Protein AF-A0A7V4ILA8-F1 (afdb_monomer_lite)

Sequence (116 aa):
MTKQKAKASDAYQDGWEWAFNITVWDSSETKLNMKFDRWSGAAGINAGKNMQFSVDNGTTWNDIAEDNEYTGEGADISGIDNKAEAGRQVRIIVRMKVPRGTLAGNYVSNYGILTD

Structure (mmCIF, N/CA/C/O backbone):
data_AF-A0A7V4ILA8-F1
#
_entry.id   AF-A0A7V4ILA8-F1
#
loop_
_atom_site.group_PDB
_atom_site.id
_atom_site.type_symbol
_atom_site.label_atom_id
_atom_site.label_alt_id
_atom_site.label_comp_id
_atom_site.label_asym_id
_atom_site.label_entity_id
_atom_site.label_seq_id
_atom_site.pdbx_PDB_ins_code
_atom_site.Cartn_x
_atom_site.Cartn_y
_atom_site.Cartn_z
_atom_site.occupancy
_atom_site.B_iso_or_equiv
_atom_site.auth_seq_id
_atom_site.auth_comp_id
_atom_site.auth_asym_id
_atom_site.auth_atom_id
_atom_site.pdbx_PDB_model_num
ATOM 1 N N . MET A 1 1 ? 9.775 8.185 7.522 1.00 61.78 1 MET A N 1
ATOM 2 C CA . MET A 1 1 ? 10.417 7.691 8.774 1.00 61.78 1 MET A CA 1
ATOM 3 C C . MET A 1 1 ? 9.463 6.655 9.340 1.00 61.78 1 MET A C 1
ATOM 5 O O . MET A 1 1 ? 8.274 6.915 9.284 1.00 61.78 1 MET A O 1
ATOM 9 N N . THR A 1 2 ? 9.904 5.496 9.833 1.00 89.44 2 THR A N 1
ATOM 10 C CA . THR A 1 2 ? 8.940 4.477 10.292 1.00 89.44 2 THR A CA 1
ATOM 11 C C . THR A 1 2 ? 8.195 4.945 11.550 1.00 89.44 2 THR A C 1
ATOM 13 O O . THR A 1 2 ? 8.817 5.167 12.588 1.00 89.44 2 THR A O 1
ATOM 16 N N . LYS A 1 3 ? 6.866 5.078 11.472 1.00 95.25 3 LYS A N 1
ATOM 17 C CA . LYS A 1 3 ? 5.954 5.351 12.590 1.00 95.25 3 LYS A CA 1
ATOM 18 C C . LYS A 1 3 ? 5.267 4.053 13.008 1.00 95.25 3 LYS A C 1
ATOM 20 O O . LYS A 1 3 ? 4.326 3.601 12.363 1.00 95.25 3 LYS A O 1
ATOM 25 N N . GLN A 1 4 ? 5.729 3.466 14.109 1.00 93.81 4 GLN A N 1
ATOM 26 C CA . GLN A 1 4 ? 5.142 2.240 14.679 1.00 93.81 4 GLN A CA 1
ATOM 27 C C . GLN A 1 4 ? 4.024 2.518 15.697 1.00 93.81 4 GLN A C 1
ATOM 29 O O . GLN A 1 4 ? 3.309 1.612 16.114 1.00 93.81 4 GLN A O 1
ATOM 34 N N . LYS A 1 5 ? 3.860 3.779 16.107 1.00 94.19 5 LYS A N 1
ATOM 35 C CA . LYS A 1 5 ? 2.777 4.231 16.984 1.00 94.19 5 LYS A CA 1
ATOM 36 C C . LYS A 1 5 ? 1.827 5.104 16.181 1.00 94.19 5 LYS A C 1
ATOM 38 O O . LYS A 1 5 ? 2.285 5.883 15.350 1.00 94.19 5 LYS A O 1
ATOM 43 N N . ALA A 1 6 ? 0.541 4.994 16.484 1.00 95.88 6 ALA A N 1
ATOM 44 C CA . ALA A 1 6 ? -0.503 5.792 15.869 1.00 95.88 6 ALA A CA 1
ATOM 45 C C . ALA A 1 6 ? -1.515 6.260 16.917 1.00 95.88 6 ALA A C 1
ATOM 47 O O . ALA A 1 6 ? -1.681 5.638 17.970 1.00 95.88 6 ALA A O 1
ATOM 48 N N . LYS A 1 7 ? -2.211 7.350 16.606 1.00 96.50 7 LYS A N 1
ATOM 49 C CA . LYS A 1 7 ? -3.396 7.821 17.317 1.00 96.50 7 LYS A CA 1
ATOM 50 C C . LYS A 1 7 ? -4.615 7.582 16.430 1.00 96.50 7 LYS A C 1
ATOM 52 O O . LYS A 1 7 ? -4.611 7.910 15.249 1.00 96.50 7 LYS A O 1
ATOM 57 N N . ALA A 1 8 ? -5.677 7.051 17.027 1.00 97.31 8 ALA A N 1
ATOM 58 C CA . ALA A 1 8 ? -6.967 6.824 16.383 1.00 97.31 8 ALA A CA 1
ATOM 59 C C . ALA A 1 8 ? -7.706 8.151 16.107 1.00 97.31 8 ALA A C 1
ATOM 61 O O . ALA A 1 8 ? -8.660 8.499 16.804 1.00 97.31 8 ALA A O 1
ATOM 62 N N . SER A 1 9 ? -7.229 8.939 15.140 1.00 97.69 9 SER A N 1
ATOM 63 C CA . SER A 1 9 ? -7.778 10.258 14.785 1.00 97.69 9 SER A CA 1
ATOM 64 C C . SER A 1 9 ? -8.444 10.315 13.409 1.00 97.69 9 SER A C 1
ATOM 66 O O . SER A 1 9 ? -9.089 11.325 13.112 1.00 97.69 9 SER A O 1
ATOM 68 N N . ASP A 1 10 ? -8.351 9.234 12.623 1.00 97.88 10 ASP A N 1
ATOM 69 C CA . ASP A 1 10 ? -8.729 9.164 11.203 1.00 97.88 10 ASP A CA 1
ATOM 70 C C . ASP A 1 10 ? -7.906 10.119 10.308 1.00 97.88 10 ASP A C 1
ATOM 72 O O . ASP A 1 10 ? -8.377 10.614 9.288 1.00 97.88 10 ASP A O 1
ATOM 76 N N . ALA A 1 11 ? -6.647 10.385 10.686 1.00 97.69 11 ALA A N 1
ATOM 77 C CA . ALA A 1 11 ? -5.716 11.208 9.915 1.00 97.69 11 ALA A CA 1
ATOM 78 C C . ALA A 1 11 ? -4.369 10.505 9.681 1.00 97.69 11 ALA A C 1
ATOM 80 O O . ALA A 1 11 ? -3.787 9.924 10.595 1.00 97.69 11 ALA A O 1
ATOM 81 N N . TYR A 1 12 ? -3.826 10.618 8.465 1.00 97.50 12 TYR A N 1
ATOM 82 C CA . TYR A 1 12 ? -2.549 9.991 8.095 1.00 97.50 12 TYR A CA 1
ATOM 83 C C . TYR A 1 12 ? -1.346 10.529 8.876 1.00 97.50 12 TYR A C 1
ATOM 85 O O . TYR A 1 12 ? -0.417 9.781 9.172 1.00 97.50 12 TYR A O 1
ATOM 93 N N . GLN A 1 13 ? -1.350 11.815 9.238 1.00 95.88 13 GLN A N 1
ATOM 94 C CA . GLN A 1 13 ? -0.259 12.420 10.014 1.00 95.88 13 GLN A CA 1
ATOM 95 C C . GLN A 1 13 ? -0.054 11.756 11.384 1.00 95.88 13 GLN A C 1
ATOM 97 O O . GLN A 1 13 ? 1.087 11.631 11.837 1.00 95.88 13 GLN A O 1
ATOM 102 N N . ASP A 1 14 ? -1.149 11.274 11.970 1.00 97.44 14 ASP A N 1
ATOM 103 C CA . ASP A 1 14 ? -1.229 10.620 13.275 1.00 97.44 14 ASP A CA 1
ATOM 104 C C . ASP A 1 14 ? -1.165 9.087 13.164 1.00 97.44 14 ASP A C 1
ATOM 106 O O . ASP A 1 14 ? -1.247 8.383 14.170 1.00 97.44 14 ASP A O 1
ATOM 110 N N . GLY A 1 15 ? -1.082 8.576 11.938 1.00 97.38 15 GLY A N 1
ATOM 111 C CA . GLY A 1 15 ? -1.171 7.170 11.600 1.00 97.38 15 GLY A CA 1
ATOM 112 C C . GLY A 1 15 ? 0.158 6.418 11.612 1.00 97.38 15 GLY A C 1
ATOM 113 O O . GLY A 1 15 ? 1.215 6.965 11.943 1.00 97.38 15 GLY A O 1
ATOM 114 N N . TRP A 1 16 ? 0.098 5.149 11.208 1.00 97.62 16 TRP A N 1
ATOM 115 C CA . TRP A 1 16 ? 1.293 4.345 10.958 1.00 97.62 16 TRP A CA 1
ATOM 116 C C . TRP A 1 16 ? 1.901 4.692 9.600 1.00 97.62 16 TRP A C 1
ATOM 118 O O . TRP A 1 16 ? 1.192 5.027 8.654 1.00 97.62 16 TRP A O 1
ATOM 128 N N . GLU A 1 17 ? 3.222 4.589 9.503 1.00 97.94 17 GLU A N 1
ATOM 129 C CA . GLU A 1 17 ? 3.984 4.838 8.278 1.00 97.94 17 GLU A CA 1
ATOM 130 C C . GLU A 1 17 ? 5.210 3.930 8.267 1.00 97.94 17 GLU A C 1
ATOM 132 O O . GLU A 1 17 ? 5.895 3.790 9.279 1.00 97.94 17 GLU A O 1
ATOM 137 N N . TRP A 1 18 ? 5.513 3.310 7.138 1.00 97.25 18 TRP A N 1
ATOM 138 C CA . TRP A 1 18 ? 6.726 2.516 6.960 1.00 97.25 18 TRP A CA 1
ATOM 139 C C . TRP A 1 18 ? 7.144 2.533 5.495 1.00 97.25 18 TRP A C 1
ATOM 141 O O . TRP A 1 18 ? 6.469 3.122 4.651 1.00 97.25 18 TRP A O 1
ATOM 151 N N . ALA A 1 19 ? 8.293 1.934 5.196 1.00 96.75 19 ALA A N 1
ATOM 152 C CA . ALA A 1 19 ? 8.779 1.845 3.833 1.00 96.75 19 ALA A CA 1
ATOM 153 C C . ALA A 1 19 ? 9.240 0.432 3.486 1.00 96.75 19 ALA A C 1
ATOM 155 O O . ALA A 1 19 ? 9.778 -0.276 4.339 1.00 96.75 19 ALA A O 1
ATOM 156 N N . PHE A 1 20 ? 9.069 0.078 2.219 1.00 96.19 20 PHE A N 1
ATOM 157 C CA . PHE A 1 20 ? 9.691 -1.070 1.578 1.00 96.19 20 PHE A CA 1
ATOM 158 C C . PHE A 1 20 ? 10.751 -0.570 0.599 1.00 96.19 20 PHE A C 1
ATOM 160 O O . PHE A 1 20 ? 10.574 0.470 -0.035 1.00 96.19 20 PHE A O 1
ATOM 167 N N . ASN A 1 21 ? 11.839 -1.318 0.466 1.00 94.81 21 ASN A N 1
ATOM 168 C CA . ASN A 1 21 ? 12.781 -1.148 -0.632 1.00 94.81 21 ASN A CA 1
ATOM 169 C C . ASN A 1 21 ? 12.765 -2.456 -1.412 1.00 94.81 21 ASN A C 1
ATOM 171 O O . ASN A 1 21 ? 12.984 -3.512 -0.815 1.00 94.81 21 ASN A O 1
ATOM 175 N N . ILE A 1 22 ? 12.458 -2.380 -2.702 1.00 94.94 22 ILE A N 1
ATOM 176 C CA . ILE A 1 22 ? 12.404 -3.541 -3.587 1.00 94.94 22 ILE A CA 1
ATOM 177 C C . ILE A 1 22 ? 13.309 -3.323 -4.797 1.00 94.94 22 ILE A C 1
ATOM 179 O O . ILE A 1 22 ? 13.573 -2.187 -5.197 1.00 94.94 22 ILE A O 1
ATOM 183 N N . THR A 1 23 ? 13.724 -4.430 -5.397 1.00 95.75 23 THR A N 1
ATOM 184 C CA . THR A 1 23 ? 14.390 -4.459 -6.696 1.00 95.75 23 THR A CA 1
ATOM 185 C C . THR A 1 23 ? 13.434 -5.066 -7.714 1.00 95.75 23 THR A C 1
ATOM 187 O O . THR A 1 23 ? 12.970 -6.188 -7.521 1.00 95.75 23 THR A O 1
ATOM 190 N N . VAL A 1 24 ? 13.161 -4.339 -8.793 1.00 95.62 24 VAL A N 1
ATOM 191 C CA . VAL A 1 24 ? 12.388 -4.816 -9.944 1.00 95.62 24 VAL A CA 1
ATOM 192 C C . VAL A 1 24 ? 13.381 -5.227 -11.025 1.00 95.62 24 VAL A C 1
ATOM 194 O O . VAL A 1 24 ? 14.121 -4.394 -11.554 1.00 95.62 24 VAL A O 1
ATOM 197 N N . TRP A 1 25 ? 13.477 -6.532 -11.275 1.00 94.12 25 TRP A N 1
ATOM 198 C CA . TRP A 1 25 ? 14.507 -7.093 -12.153 1.00 94.12 25 TRP A CA 1
ATOM 199 C C . TRP A 1 25 ? 14.172 -6.922 -13.637 1.00 94.12 25 TRP A C 1
ATOM 201 O O . TRP A 1 25 ? 15.063 -6.633 -14.436 1.00 94.12 25 TRP A O 1
ATOM 211 N N . ASP A 1 26 ? 12.898 -7.078 -13.998 1.00 94.12 26 ASP A N 1
ATOM 212 C CA . ASP A 1 26 ? 12.422 -6.864 -15.359 1.00 94.12 26 ASP A CA 1
ATOM 213 C C . ASP A 1 26 ? 12.139 -5.373 -15.581 1.00 94.12 26 ASP A C 1
ATOM 215 O O . ASP A 1 26 ? 11.281 -4.770 -14.940 1.00 94.12 26 ASP A O 1
ATOM 219 N N . SER A 1 27 ? 12.885 -4.745 -16.489 1.00 89.81 27 SER A N 1
ATOM 220 C CA . SER A 1 27 ? 12.733 -3.317 -16.777 1.00 89.81 27 SER A CA 1
ATOM 221 C C . SER A 1 27 ? 11.445 -2.980 -17.534 1.00 89.81 27 SER A C 1
ATOM 223 O O . SER A 1 27 ? 11.077 -1.798 -17.566 1.00 89.81 27 SER A O 1
ATOM 225 N N . SER A 1 28 ? 10.778 -3.984 -18.117 1.00 94.88 28 SER A N 1
ATOM 226 C CA . SER A 1 28 ? 9.484 -3.839 -18.786 1.00 94.88 28 SER A CA 1
ATOM 227 C C . SER A 1 28 ? 8.312 -3.741 -17.809 1.00 94.88 28 SER A C 1
ATOM 229 O O . SER A 1 28 ? 7.314 -3.111 -18.153 1.00 94.88 28 SER A O 1
ATOM 231 N N . GLU A 1 29 ? 8.474 -4.241 -16.579 1.00 95.88 29 GLU A N 1
ATOM 232 C CA . GLU A 1 29 ? 7.515 -4.025 -15.499 1.00 95.88 29 GLU A CA 1
ATOM 233 C C . GLU A 1 29 ? 7.590 -2.556 -15.076 1.00 95.88 29 GLU A C 1
ATOM 235 O O . GLU A 1 29 ? 8.583 -2.094 -14.511 1.00 95.88 29 GLU A O 1
ATOM 240 N N . THR A 1 30 ? 6.575 -1.774 -15.415 1.00 96.38 30 THR A N 1
ATOM 241 C CA . THR A 1 30 ? 6.566 -0.312 -15.229 1.00 96.38 30 THR A CA 1
ATOM 242 C C . THR A 1 30 ? 5.514 0.148 -14.243 1.00 96.38 30 THR A C 1
ATOM 244 O O . THR A 1 30 ? 5.485 1.330 -13.899 1.00 96.38 30 THR A O 1
ATOM 247 N N . LYS A 1 31 ? 4.699 -0.774 -13.737 1.00 96.69 31 LYS A N 1
ATOM 248 C CA . LYS A 1 31 ? 3.672 -0.498 -12.745 1.00 96.69 31 LYS A CA 1
ATOM 249 C C . LYS A 1 31 ? 3.958 -1.243 -11.456 1.00 96.69 31 LYS A C 1
ATOM 251 O O . LYS A 1 31 ? 4.502 -2.342 -11.450 1.00 96.69 31 LYS A O 1
ATOM 256 N N . LEU A 1 32 ? 3.598 -0.610 -10.346 1.00 97.75 32 LEU A N 1
ATOM 257 C CA . LEU A 1 32 ? 3.679 -1.189 -9.016 1.00 97.75 32 LEU A CA 1
ATOM 258 C C . LEU A 1 32 ? 2.315 -1.161 -8.351 1.00 97.75 32 LEU A C 1
ATOM 260 O O . LEU A 1 32 ? 1.718 -0.103 -8.148 1.00 97.75 32 LEU A O 1
ATOM 264 N N . ASN A 1 33 ? 1.871 -2.336 -7.937 1.00 98.06 33 ASN A N 1
ATOM 265 C CA . ASN A 1 33 ? 0.605 -2.554 -7.276 1.00 98.06 33 ASN A CA 1
ATOM 266 C C . ASN A 1 33 ? 0.821 -3.113 -5.872 1.00 98.06 33 ASN A C 1
ATOM 268 O O . ASN A 1 33 ? 1.682 -3.965 -5.638 1.00 98.06 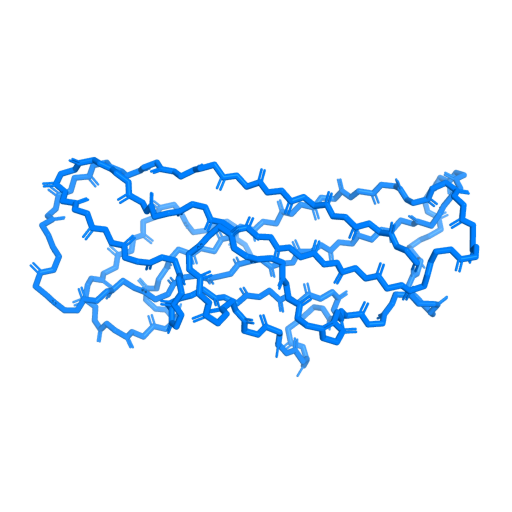33 ASN A O 1
ATOM 272 N N . MET A 1 34 ? 0.009 -2.648 -4.924 1.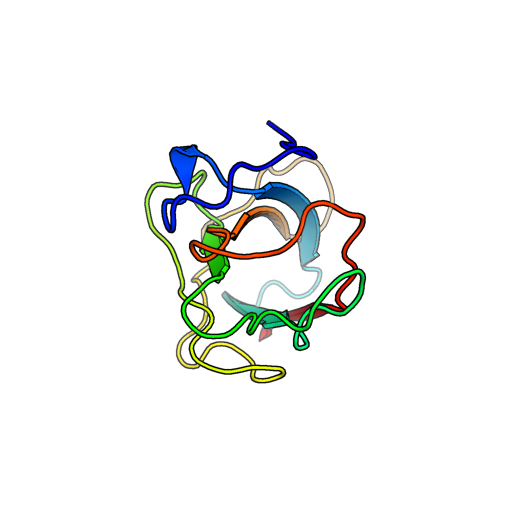00 98.31 34 MET A N 1
ATOM 273 C CA . MET A 1 34 ? -0.001 -3.177 -3.563 1.00 98.31 34 MET A CA 1
ATOM 274 C C . MET A 1 34 ? -1.401 -3.604 -3.156 1.00 98.31 34 MET A C 1
ATOM 276 O O . MET A 1 34 ? -2.388 -3.015 -3.590 1.00 98.31 34 MET A O 1
ATOM 280 N N . LYS A 1 35 ? -1.461 -4.596 -2.271 1.00 98.25 35 LYS A N 1
ATOM 281 C CA . LYS A 1 35 ? -2.675 -4.991 -1.561 1.00 98.25 35 LYS A CA 1
ATOM 282 C C . LYS A 1 35 ? -2.380 -5.248 -0.096 1.00 98.25 35 LYS A C 1
ATOM 284 O O . LYS A 1 35 ? -1.257 -5.619 0.255 1.00 98.25 35 LYS A O 1
ATOM 289 N N . PHE A 1 36 ? -3.399 -5.098 0.738 1.00 98.56 36 PHE A N 1
ATOM 290 C CA . PHE A 1 36 ? -3.311 -5.336 2.173 1.00 98.56 36 PHE A CA 1
ATOM 291 C C . PHE A 1 36 ? -4.560 -6.046 2.661 1.00 98.56 36 PHE A C 1
ATOM 293 O O . PHE A 1 36 ? -5.671 -5.655 2.306 1.00 98.56 36 PHE A O 1
ATOM 300 N N . ASP A 1 37 ? -4.381 -7.056 3.503 1.00 98.62 37 ASP A N 1
ATOM 301 C CA . ASP A 1 37 ? -5.501 -7.681 4.193 1.00 98.62 37 ASP A CA 1
ATOM 302 C C . ASP A 1 37 ? -6.103 -6.717 5.219 1.00 98.62 37 ASP A C 1
ATOM 304 O O . ASP A 1 37 ? -5.443 -5.800 5.729 1.00 98.62 37 ASP A O 1
ATOM 308 N N . ARG A 1 38 ? -7.351 -6.987 5.606 1.00 98.38 38 ARG A N 1
ATOM 309 C CA . ARG A 1 38 ? -7.935 -6.378 6.798 1.00 98.38 38 ARG A CA 1
ATOM 310 C C . ARG A 1 38 ? -7.012 -6.601 8.000 1.00 98.38 38 ARG A C 1
ATOM 312 O O . ARG A 1 38 ? -6.594 -7.724 8.280 1.00 98.38 38 ARG A O 1
ATOM 319 N N . TRP A 1 39 ? -6.734 -5.539 8.748 1.00 98.12 39 TRP A N 1
ATOM 320 C CA . TRP A 1 39 ? -5.927 -5.618 9.959 1.00 98.12 39 TRP A CA 1
ATOM 321 C C . TRP A 1 39 ? -6.657 -6.395 11.046 1.00 98.12 39 TRP A C 1
ATOM 323 O O . TRP A 1 39 ? -7.855 -6.206 11.272 1.00 98.12 39 TRP A O 1
ATOM 333 N N . SER A 1 40 ? -5.898 -7.218 11.758 1.00 97.81 40 SER A N 1
ATOM 334 C CA . SER A 1 40 ? -6.327 -7.978 12.930 1.00 97.81 40 SER A CA 1
ATOM 335 C C . SER A 1 40 ? -5.530 -7.547 14.164 1.00 97.81 40 SER A C 1
ATOM 337 O O . SER A 1 40 ? -4.526 -6.845 14.042 1.00 97.81 40 SER A O 1
ATOM 339 N N . GLY A 1 41 ? -5.976 -7.938 15.359 1.00 96.62 41 GLY A N 1
ATOM 340 C CA . GLY A 1 41 ? -5.354 -7.538 16.621 1.00 96.62 41 GLY A CA 1
ATOM 341 C C . GLY A 1 41 ? -6.399 -7.245 17.688 1.00 96.62 41 GLY A C 1
ATOM 342 O O . GLY A 1 41 ? -7.348 -8.008 17.853 1.00 96.62 41 GLY A O 1
ATOM 343 N N . ALA A 1 42 ? -6.247 -6.119 18.390 1.00 96.25 42 ALA A N 1
ATOM 344 C CA . ALA A 1 42 ? -7.222 -5.682 19.396 1.00 96.25 42 ALA A CA 1
ATOM 345 C C . ALA A 1 42 ? -8.620 -5.390 18.811 1.00 96.25 42 ALA A C 1
ATOM 347 O O . ALA A 1 42 ? -9.618 -5.494 19.520 1.00 96.25 42 ALA A O 1
ATOM 348 N N . ALA A 1 43 ? -8.699 -5.045 17.524 1.00 94.81 43 ALA A N 1
ATOM 349 C CA . ALA A 1 43 ? -9.934 -4.917 16.756 1.00 94.81 43 ALA A CA 1
ATOM 350 C C . ALA A 1 43 ? -9.658 -5.181 15.263 1.00 94.81 43 ALA A C 1
ATOM 352 O O . ALA A 1 43 ? -8.506 -5.254 14.836 1.00 94.81 43 ALA A O 1
ATOM 353 N N . GLY A 1 44 ? -10.713 -5.311 14.455 1.00 97.00 44 GLY A N 1
ATOM 354 C CA . GLY A 1 44 ? -10.581 -5.415 13.001 1.00 97.00 44 GLY A CA 1
ATOM 355 C C . GLY A 1 44 ? -10.637 -4.045 12.325 1.00 97.00 44 GLY A C 1
ATOM 356 O O . GLY A 1 44 ? -11.674 -3.390 12.424 1.00 97.00 44 GLY A O 1
ATOM 357 N N . ILE A 1 45 ? -9.603 -3.656 11.572 1.00 98.06 45 ILE A N 1
ATOM 358 C CA . ILE A 1 45 ? -9.556 -2.380 10.828 1.00 98.06 45 ILE A CA 1
ATOM 359 C C . ILE A 1 45 ? -9.420 -2.666 9.332 1.00 98.06 45 ILE A C 1
ATOM 361 O O . ILE A 1 45 ? -8.508 -3.383 8.932 1.00 98.06 45 ILE A O 1
ATOM 365 N N . ASN A 1 46 ? -10.297 -2.102 8.503 1.00 98.38 46 ASN A N 1
ATOM 366 C CA . ASN A 1 46 ? -10.162 -2.227 7.049 1.00 98.38 46 ASN A CA 1
ATOM 367 C C . ASN A 1 46 ? -8.859 -1.555 6.595 1.00 98.38 46 ASN A C 1
ATOM 369 O O . ASN A 1 46 ? -8.544 -0.452 7.050 1.00 98.38 46 ASN A O 1
ATOM 373 N N . ALA A 1 47 ? -8.111 -2.207 5.714 1.00 97.94 47 ALA A N 1
ATOM 374 C CA . ALA A 1 47 ? -7.027 -1.578 4.974 1.00 97.94 47 ALA A CA 1
ATOM 375 C C . ALA A 1 47 ? -7.588 -0.661 3.877 1.00 97.94 47 ALA A C 1
ATOM 377 O O . ALA A 1 47 ? -7.110 0.466 3.712 1.00 97.94 47 ALA A O 1
ATOM 378 N N . GLY A 1 48 ? -8.654 -1.106 3.205 1.00 97.50 48 GLY A N 1
ATOM 379 C CA . GLY A 1 48 ? -9.406 -0.317 2.238 1.00 97.50 48 GLY A CA 1
ATOM 380 C C . GLY A 1 48 ? -9.832 1.031 2.820 1.00 97.50 48 GLY A C 1
ATOM 381 O O . GLY A 1 48 ? -10.329 1.109 3.949 1.00 97.50 48 GLY A O 1
ATOM 382 N N . LYS A 1 49 ? -9.604 2.106 2.059 1.00 96.50 49 LYS A N 1
ATOM 383 C CA . LYS A 1 49 ? -9.901 3.518 2.388 1.00 96.50 49 LYS A CA 1
ATOM 384 C C . LYS A 1 49 ? -9.128 4.089 3.582 1.00 96.50 49 LYS A C 1
ATOM 386 O O . LYS A 1 49 ? -9.276 5.272 3.894 1.00 96.50 49 LYS A O 1
ATOM 391 N N . ASN A 1 50 ? -8.303 3.282 4.246 1.00 98.19 50 ASN A N 1
ATOM 392 C CA . ASN A 1 50 ? -7.469 3.701 5.371 1.00 98.19 50 ASN A CA 1
ATOM 393 C C . ASN A 1 50 ? -5.979 3.677 5.044 1.00 98.19 50 ASN A C 1
ATOM 395 O O . ASN A 1 50 ? -5.196 4.243 5.807 1.00 98.19 50 ASN A O 1
ATOM 399 N N . MET A 1 51 ? -5.583 3.027 3.951 1.00 98.31 51 MET A N 1
ATOM 400 C CA . MET A 1 51 ? -4.196 2.871 3.540 1.00 98.31 51 MET A CA 1
ATOM 401 C C . MET A 1 51 ? -3.939 3.474 2.170 1.00 98.31 51 MET A C 1
ATOM 403 O O . MET A 1 51 ? -4.792 3.452 1.288 1.00 98.31 51 MET A O 1
ATOM 407 N N . GLN A 1 52 ? -2.713 3.951 1.995 1.00 98.19 52 GLN A N 1
ATOM 408 C CA . GLN A 1 52 ? -2.206 4.421 0.716 1.00 98.19 52 GLN A CA 1
ATOM 409 C C . GLN A 1 52 ? -0.688 4.282 0.668 1.00 98.19 52 GLN A C 1
ATOM 411 O O . GLN A 1 52 ? -0.018 4.264 1.709 1.00 98.19 52 GLN A O 1
ATOM 416 N N . PHE A 1 53 ? -0.141 4.220 -0.539 1.00 98.25 53 PHE A N 1
ATOM 417 C CA . PHE A 1 53 ? 1.297 4.145 -0.753 1.00 98.25 53 PHE A CA 1
ATOM 418 C C . PHE A 1 53 ? 1.788 5.147 -1.794 1.00 98.25 53 PHE A C 1
ATOM 420 O O . PHE A 1 53 ? 1.019 5.690 -2.579 1.00 98.25 53 PHE A O 1
ATOM 427 N N . SER A 1 54 ? 3.085 5.409 -1.779 1.00 97.62 54 SER A N 1
ATOM 428 C CA . SER A 1 54 ? 3.765 6.326 -2.683 1.00 97.62 54 SER A CA 1
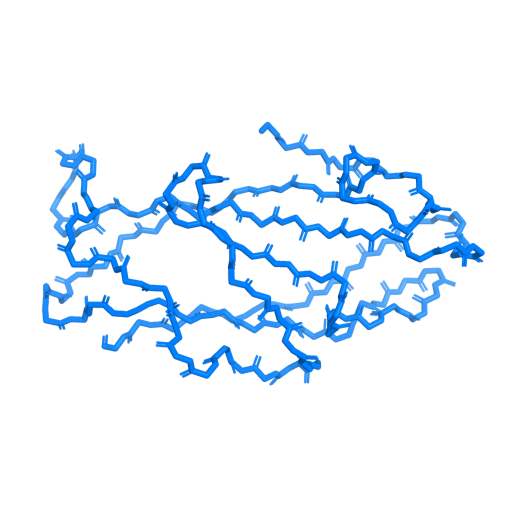ATOM 429 C C . SER A 1 54 ? 5.114 5.741 -3.082 1.00 97.62 54 SER A C 1
ATOM 431 O O . SER A 1 54 ? 5.826 5.191 -2.242 1.00 97.62 54 SER A O 1
ATOM 433 N N . VAL A 1 55 ? 5.469 5.880 -4.356 1.00 96.81 55 VAL A N 1
ATOM 434 C CA . VAL A 1 55 ? 6.780 5.493 -4.910 1.00 96.81 55 VAL A CA 1
ATOM 435 C C . VAL A 1 55 ? 7.671 6.710 -5.195 1.00 96.81 55 VAL A C 1
ATOM 437 O O . VAL A 1 55 ? 8.865 6.571 -5.430 1.00 96.81 55 VAL A O 1
ATOM 440 N N . ASP A 1 56 ? 7.114 7.919 -5.106 1.00 95.38 56 ASP A N 1
ATOM 441 C CA . ASP A 1 56 ? 7.746 9.199 -5.451 1.00 95.38 56 ASP A CA 1
ATOM 442 C C . ASP A 1 56 ? 7.985 10.086 -4.213 1.00 95.38 56 ASP A C 1
ATOM 444 O O . ASP A 1 56 ? 7.891 11.318 -4.246 1.00 95.38 56 ASP A O 1
ATOM 448 N N . ASN A 1 57 ? 8.293 9.431 -3.090 1.00 93.06 57 ASN A N 1
ATOM 449 C CA . ASN A 1 57 ? 8.604 10.060 -1.807 1.00 93.06 57 ASN A CA 1
ATOM 450 C C . ASN A 1 57 ? 7.484 10.976 -1.263 1.00 93.06 57 ASN A C 1
ATOM 452 O O . ASN A 1 57 ? 7.746 11.970 -0.586 1.00 93.06 57 ASN A O 1
ATOM 456 N N . GLY A 1 58 ? 6.229 10.607 -1.523 1.00 94.81 58 GLY A N 1
ATOM 457 C CA . GLY A 1 58 ? 5.031 11.246 -0.985 1.00 94.81 58 GLY A CA 1
ATOM 458 C C . GLY A 1 58 ? 4.460 12.375 -1.841 1.00 94.81 58 GLY A C 1
ATOM 459 O O . GLY A 1 58 ? 3.585 13.089 -1.342 1.00 94.81 58 GLY A O 1
ATOM 460 N N . THR A 1 59 ? 4.930 12.537 -3.083 1.00 95.56 59 THR A N 1
ATOM 461 C CA . THR A 1 59 ? 4.418 13.545 -4.026 1.00 95.56 59 THR A CA 1
ATOM 462 C C . THR A 1 59 ? 3.032 13.148 -4.525 1.00 95.56 59 THR A C 1
ATOM 464 O O . THR A 1 59 ? 2.099 13.949 -4.465 1.00 95.56 59 THR A O 1
ATOM 467 N N . THR A 1 60 ? 2.870 11.890 -4.926 1.00 96.00 60 THR A N 1
ATOM 468 C CA . THR A 1 60 ? 1.588 11.271 -5.262 1.00 96.00 60 THR A CA 1
ATOM 469 C C . THR A 1 60 ? 1.331 10.070 -4.363 1.00 96.00 60 THR A C 1
ATOM 471 O O . THR A 1 60 ? 2.249 9.458 -3.809 1.00 96.00 60 THR A O 1
ATOM 474 N N . TRP A 1 61 ? 0.053 9.755 -4.171 1.00 97.31 61 TRP A N 1
ATOM 475 C CA . TRP A 1 61 ? -0.379 8.654 -3.325 1.00 97.31 61 TRP A CA 1
ATOM 476 C C . TRP A 1 61 ? -1.436 7.818 -4.033 1.00 97.31 61 TRP A C 1
ATOM 478 O O . TRP A 1 61 ? -2.398 8.358 -4.569 1.00 97.31 61 TRP A O 1
ATOM 488 N N . ASN A 1 62 ? -1.245 6.505 -3.988 1.00 97.44 62 ASN A N 1
ATOM 489 C CA . ASN A 1 62 ? -2.142 5.496 -4.522 1.00 97.44 62 ASN A CA 1
ATOM 490 C C . ASN A 1 62 ? -2.928 4.898 -3.358 1.00 97.44 62 ASN A C 1
ATOM 492 O O . ASN A 1 62 ? -2.336 4.315 -2.443 1.00 97.44 62 ASN A O 1
ATOM 496 N N . ASP A 1 63 ? -4.244 5.077 -3.378 1.00 97.25 63 ASP A N 1
ATOM 497 C CA . ASP A 1 63 ? -5.131 4.585 -2.330 1.00 97.25 63 ASP A CA 1
ATOM 498 C C . ASP A 1 63 ? -5.369 3.080 -2.466 1.00 97.25 63 ASP A C 1
ATOM 500 O O . ASP A 1 63 ? -5.594 2.554 -3.557 1.00 97.25 63 ASP A O 1
ATOM 504 N N . ILE A 1 64 ? -5.381 2.386 -1.330 1.00 97.69 64 ILE A N 1
ATOM 505 C CA . ILE A 1 64 ? -5.895 1.021 -1.243 1.00 97.69 64 ILE A CA 1
ATOM 506 C C . ILE A 1 64 ? -7.415 1.131 -1.143 1.00 97.69 64 ILE A C 1
ATOM 508 O O . ILE A 1 64 ? -7.940 1.587 -0.126 1.00 97.69 64 ILE A O 1
ATOM 512 N N . ALA A 1 65 ? -8.128 0.768 -2.208 1.00 96.88 65 ALA A N 1
ATOM 513 C CA . ALA A 1 65 ? -9.575 0.963 -2.284 1.00 96.88 65 ALA A CA 1
ATOM 514 C C . ALA A 1 65 ? -10.349 -0.025 -1.396 1.00 96.88 65 ALA A C 1
ATOM 516 O O . ALA A 1 65 ? -11.232 0.388 -0.642 1.00 96.88 65 ALA A O 1
ATOM 517 N N . GLU A 1 66 ? -9.977 -1.305 -1.442 1.00 97.94 66 GLU A N 1
ATOM 518 C CA . GLU A 1 66 ? -10.666 -2.410 -0.771 1.00 97.94 66 GLU A CA 1
ATOM 519 C C . GLU A 1 66 ? -9.660 -3.372 -0.106 1.00 97.94 66 GLU A C 1
ATOM 521 O O . GLU A 1 66 ? -8.460 -3.353 -0.395 1.00 97.94 66 GLU A O 1
ATOM 526 N N . ASP A 1 67 ? -10.139 -4.189 0.836 1.00 98.31 67 ASP A N 1
ATOM 527 C CA . ASP A 1 67 ? -9.307 -5.165 1.551 1.00 98.31 67 ASP A CA 1
ATOM 528 C C . ASP A 1 67 ? -8.906 -6.327 0.620 1.00 98.31 67 ASP A C 1
ATOM 530 O O . ASP A 1 67 ? -9.752 -6.922 -0.040 1.00 98.31 67 ASP A O 1
ATOM 534 N N . ASN A 1 68 ? -7.623 -6.704 0.627 1.00 97.94 68 ASN A N 1
ATOM 535 C CA . ASN A 1 68 ? -7.037 -7.808 -0.151 1.00 97.94 68 ASN A CA 1
ATOM 536 C C . ASN A 1 68 ? -7.213 -7.691 -1.682 1.00 97.94 68 ASN A C 1
ATOM 538 O O . ASN A 1 68 ? -7.125 -8.685 -2.406 1.00 97.94 68 ASN A O 1
ATOM 542 N N . GLU A 1 69 ? -7.377 -6.474 -2.195 1.00 97.88 69 GLU A N 1
ATOM 543 C CA . GLU A 1 69 ? -7.376 -6.191 -3.631 1.00 97.88 69 GLU A CA 1
ATOM 544 C C . GLU A 1 69 ? -6.146 -5.368 -4.019 1.00 97.88 69 GLU A C 1
ATOM 546 O O . GLU A 1 69 ? -5.710 -4.485 -3.277 1.00 97.88 69 GLU A O 1
ATOM 551 N N . TYR A 1 70 ? -5.551 -5.692 -5.171 1.00 97.56 70 TYR A N 1
ATOM 552 C CA . TYR A 1 70 ? -4.487 -4.870 -5.744 1.00 97.56 70 TYR A CA 1
ATOM 553 C C . TYR A 1 70 ? -5.061 -3.545 -6.238 1.00 97.56 70 TYR A C 1
ATOM 555 O O . TYR A 1 70 ? -6.209 -3.473 -6.678 1.00 97.56 70 TYR A O 1
ATOM 563 N N . THR A 1 71 ? -4.247 -2.495 -6.186 1.00 93.56 71 THR A N 1
ATOM 564 C CA . THR A 1 71 ? -4.592 -1.215 -6.804 1.00 93.56 71 THR A CA 1
ATOM 565 C C . THR A 1 71 ? -4.903 -1.371 -8.291 1.00 93.56 71 THR A C 1
ATOM 567 O O . THR A 1 71 ? -4.282 -2.175 -8.972 1.00 93.56 71 THR A O 1
ATOM 570 N N . GLY A 1 72 ? -5.887 -0.614 -8.786 1.00 82.38 72 GLY A N 1
ATOM 571 C CA . GLY A 1 72 ? -6.357 -0.742 -10.168 1.00 82.38 72 GLY A CA 1
ATOM 572 C C . GLY A 1 72 ? -5.336 -0.262 -11.202 1.00 82.38 72 GLY A C 1
ATOM 573 O O . GLY A 1 72 ? -4.864 -1.050 -12.013 1.00 82.38 72 GLY A O 1
ATOM 574 N N . GLU A 1 73 ? -5.003 1.033 -11.201 1.00 85.06 73 GLU A N 1
ATOM 575 C CA . GLU A 1 73 ? -4.083 1.599 -12.207 1.00 85.06 73 GLU A CA 1
ATOM 576 C C . GLU A 1 73 ? -2.599 1.340 -11.896 1.00 85.06 73 GLU A C 1
ATOM 578 O O . GLU A 1 73 ? -1.786 1.289 -12.824 1.00 85.06 73 GLU A O 1
ATOM 583 N N . GLY A 1 74 ? -2.268 1.124 -10.617 1.00 91.44 74 GLY A N 1
ATOM 584 C CA . GLY A 1 74 ? -0.898 0.989 -10.120 1.00 91.44 74 GLY A CA 1
ATOM 585 C C . GLY A 1 74 ? -0.099 2.290 -10.162 1.00 91.44 74 GLY A C 1
ATOM 586 O O . GLY A 1 74 ? -0.471 3.262 -10.813 1.00 91.44 74 GLY A O 1
ATOM 587 N N . ALA A 1 75 ? 1.023 2.317 -9.449 1.00 96.62 75 ALA A N 1
ATOM 588 C CA . ALA A 1 75 ? 1.949 3.440 -9.483 1.00 96.62 75 ALA A CA 1
ATOM 589 C C . ALA A 1 75 ? 2.969 3.266 -10.615 1.00 96.62 75 ALA A C 1
ATOM 591 O O . ALA A 1 75 ? 3.582 2.205 -10.721 1.00 96.62 75 ALA A O 1
ATOM 592 N N . ASP A 1 76 ? 3.195 4.309 -11.416 1.00 96.50 76 ASP A N 1
ATOM 593 C CA . ASP A 1 76 ? 4.249 4.308 -12.435 1.00 96.50 76 ASP A CA 1
ATOM 594 C C . ASP A 1 76 ? 5.636 4.331 -11.776 1.00 96.50 76 ASP A C 1
ATOM 596 O O . ASP A 1 76 ? 5.972 5.233 -11.004 1.00 96.50 76 ASP A O 1
ATOM 600 N N . ILE A 1 77 ? 6.443 3.320 -12.089 1.00 96.75 77 ILE A N 1
ATOM 601 C CA . ILE A 1 77 ? 7.830 3.180 -11.644 1.00 96.75 77 ILE A CA 1
ATOM 602 C C . ILE A 1 77 ? 8.828 3.265 -12.804 1.00 96.75 77 ILE A C 1
ATOM 604 O O . ILE A 1 77 ? 10.028 3.142 -12.572 1.00 96.75 77 ILE A O 1
ATOM 60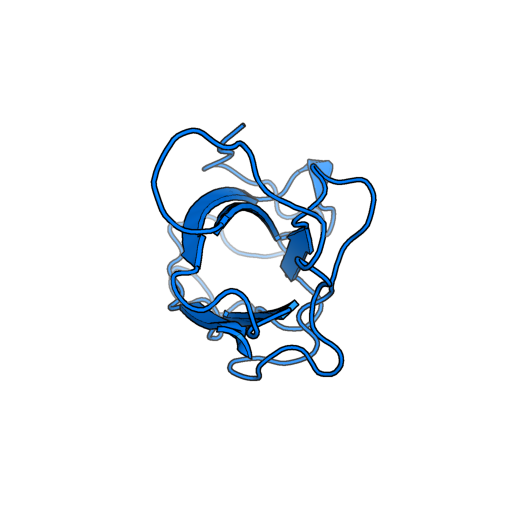8 N N . SER A 1 78 ? 8.388 3.498 -14.044 1.00 95.00 78 SER A N 1
ATOM 609 C CA . SER A 1 78 ? 9.235 3.464 -15.247 1.00 95.00 78 SER A CA 1
ATOM 610 C C . SER A 1 78 ? 10.492 4.338 -15.135 1.00 95.00 78 SER A C 1
ATOM 612 O O . SER A 1 78 ? 11.583 3.897 -15.509 1.00 95.00 78 SER A O 1
ATOM 614 N N . GLY A 1 79 ? 10.349 5.536 -14.559 1.00 92.44 79 GLY A N 1
ATOM 615 C CA . GLY A 1 79 ? 11.422 6.510 -14.335 1.00 92.44 79 GLY A CA 1
ATOM 616 C C . GLY A 1 79 ? 12.064 6.482 -12.943 1.00 92.44 79 GLY A C 1
ATOM 617 O O . GLY A 1 79 ? 12.895 7.340 -12.647 1.00 92.44 79 GLY A O 1
ATOM 618 N N . ILE A 1 80 ? 11.683 5.543 -12.075 1.00 92.62 80 ILE A N 1
ATOM 619 C CA . ILE A 1 80 ? 12.144 5.491 -10.683 1.00 92.62 80 ILE A CA 1
ATOM 620 C C . ILE A 1 80 ? 13.278 4.490 -10.567 1.00 92.62 80 ILE A C 1
ATOM 622 O O . ILE A 1 80 ? 13.030 3.297 -10.573 1.00 92.62 80 ILE A O 1
ATOM 626 N N . ASP A 1 81 ? 14.512 4.952 -10.402 1.00 90.56 81 ASP A N 1
ATOM 627 C CA . ASP A 1 81 ? 15.636 4.075 -10.079 1.00 90.56 81 ASP A CA 1
ATOM 628 C C . ASP A 1 81 ? 16.698 4.839 -9.287 1.00 90.56 81 ASP A C 1
ATOM 630 O O . ASP A 1 81 ? 17.215 5.859 -9.750 1.00 90.56 81 ASP A O 1
ATOM 634 N N . ASN A 1 82 ? 17.043 4.351 -8.093 1.00 81.31 82 ASN A N 1
ATOM 635 C CA . ASN A 1 82 ? 18.128 4.940 -7.306 1.00 81.31 82 ASN A CA 1
ATOM 636 C C . ASN A 1 82 ? 19.529 4.494 -7.772 1.00 81.31 82 ASN A C 1
ATOM 638 O O . ASN A 1 82 ? 20.519 5.004 -7.247 1.00 81.31 82 ASN A O 1
ATOM 642 N N . LYS A 1 83 ? 19.610 3.585 -8.760 1.00 83.12 83 LYS A N 1
ATOM 643 C CA . LYS A 1 83 ? 20.843 3.091 -9.398 1.00 83.12 83 LYS A CA 1
ATOM 644 C C . LYS A 1 83 ? 21.871 2.505 -8.428 1.00 83.12 83 LYS A C 1
ATOM 646 O O . LYS A 1 83 ? 23.063 2.501 -8.733 1.00 83.12 83 LYS A O 1
ATOM 651 N N . ALA A 1 84 ? 21.434 2.047 -7.256 1.00 78.69 84 ALA A N 1
ATOM 652 C CA . ALA A 1 84 ? 22.335 1.466 -6.268 1.00 78.69 84 ALA A CA 1
ATOM 653 C C . ALA A 1 84 ? 22.855 0.090 -6.707 1.00 78.69 84 ALA A C 1
ATOM 655 O O . ALA A 1 84 ? 24.006 -0.230 -6.442 1.00 78.69 84 ALA A O 1
ATOM 656 N N . GLU A 1 85 ? 22.022 -0.697 -7.390 1.00 86.06 85 GLU A N 1
ATOM 657 C CA . GLU A 1 85 ? 22.286 -2.097 -7.736 1.00 86.06 85 GLU A CA 1
ATOM 658 C C . GLU A 1 85 ? 21.703 -2.438 -9.118 1.00 86.06 85 GLU A C 1
ATOM 660 O O . GLU A 1 85 ? 20.998 -1.628 -9.721 1.00 86.06 85 GLU A O 1
ATOM 665 N N . ALA A 1 86 ? 21.981 -3.644 -9.626 1.00 89.56 86 ALA A N 1
ATOM 666 C CA . ALA A 1 86 ? 21.350 -4.150 -10.845 1.00 89.56 86 ALA A CA 1
ATOM 667 C C . ALA A 1 86 ? 19.827 -4.319 -10.670 1.00 89.56 86 ALA A C 1
ATOM 669 O O . ALA A 1 86 ? 19.353 -4.776 -9.629 1.00 89.56 86 ALA A O 1
ATOM 670 N N . GLY A 1 87 ? 19.070 -3.985 -11.718 1.00 91.19 87 GLY A N 1
ATOM 671 C CA . GLY A 1 87 ? 17.612 -3.880 -11.653 1.00 91.19 87 GLY A CA 1
ATOM 672 C C . GLY A 1 87 ? 17.156 -2.541 -11.069 1.00 91.19 87 GLY A C 1
ATOM 673 O O . GLY A 1 87 ? 17.918 -1.821 -10.425 1.00 91.19 87 GLY A O 1
ATOM 674 N N . ARG A 1 88 ? 15.889 -2.204 -11.298 1.00 93.50 88 ARG A N 1
ATOM 675 C CA . ARG A 1 88 ? 15.305 -0.933 -10.879 1.00 93.50 88 ARG A CA 1
ATOM 676 C C . ARG A 1 88 ? 15.059 -0.938 -9.372 1.00 93.50 88 ARG A C 1
ATOM 678 O O . ARG A 1 88 ? 14.298 -1.761 -8.864 1.00 93.50 88 ARG A O 1
ATOM 685 N N . GLN A 1 89 ? 15.658 0.004 -8.654 1.00 95.00 89 GLN A N 1
ATOM 686 C CA . GLN A 1 89 ? 15.508 0.103 -7.205 1.00 95.00 89 GLN A CA 1
ATOM 687 C C . GLN A 1 89 ? 14.389 1.079 -6.834 1.00 95.00 89 GLN A C 1
ATOM 689 O O . GLN A 1 89 ? 14.513 2.291 -7.037 1.00 95.00 89 GLN A O 1
ATOM 694 N N . VAL A 1 90 ? 13.315 0.559 -6.238 1.00 95.19 90 VAL A N 1
ATOM 695 C CA . VAL A 1 90 ? 12.116 1.335 -5.895 1.00 95.19 90 VAL A CA 1
ATOM 696 C C . VAL A 1 90 ? 11.927 1.374 -4.383 1.00 95.19 90 VAL A C 1
ATOM 698 O O . VAL A 1 90 ? 11.878 0.343 -3.708 1.00 95.19 90 VAL A O 1
ATOM 701 N N . ARG A 1 91 ? 11.783 2.587 -3.842 1.00 95.69 91 ARG A N 1
ATOM 702 C CA . ARG A 1 91 ? 11.380 2.810 -2.453 1.00 95.69 91 ARG A CA 1
ATOM 703 C C . ARG A 1 91 ? 9.893 3.124 -2.399 1.00 95.69 91 ARG A C 1
ATOM 705 O O . ARG A 1 91 ? 9.445 4.105 -2.978 1.00 95.69 91 ARG A O 1
ATOM 712 N N . ILE A 1 92 ? 9.161 2.337 -1.626 1.00 97.12 92 ILE A N 1
ATOM 713 C CA . ILE A 1 92 ? 7.722 2.477 -1.437 1.00 97.12 92 ILE A CA 1
ATOM 714 C C . ILE A 1 92 ? 7.485 2.987 -0.023 1.00 97.12 92 ILE A C 1
ATOM 716 O O . ILE A 1 92 ? 7.959 2.377 0.932 1.00 97.12 92 ILE A O 1
ATOM 720 N N . ILE A 1 93 ? 6.758 4.085 0.138 1.00 97.88 93 ILE A N 1
ATOM 721 C CA . ILE A 1 93 ? 6.288 4.579 1.433 1.00 97.88 93 ILE A CA 1
ATOM 722 C C . ILE A 1 93 ? 4.824 4.201 1.564 1.00 97.88 93 ILE A C 1
ATOM 724 O O . ILE A 1 93 ? 4.021 4.559 0.714 1.00 97.88 93 ILE A O 1
ATOM 728 N N . VAL A 1 94 ? 4.470 3.523 2.647 1.00 98.31 94 VAL A N 1
ATOM 729 C CA . VAL A 1 94 ? 3.088 3.177 2.976 1.00 98.31 94 VAL A CA 1
ATOM 730 C C . VAL A 1 94 ? 2.684 3.947 4.217 1.00 98.31 94 VAL A C 1
ATOM 732 O O . VAL A 1 94 ? 3.470 4.069 5.158 1.00 98.31 94 VAL A O 1
ATOM 735 N N . ARG A 1 95 ? 1.453 4.455 4.236 1.00 98.31 95 ARG A N 1
ATOM 736 C CA . ARG A 1 95 ? 0.858 5.053 5.429 1.00 98.31 95 ARG A CA 1
ATOM 737 C C . 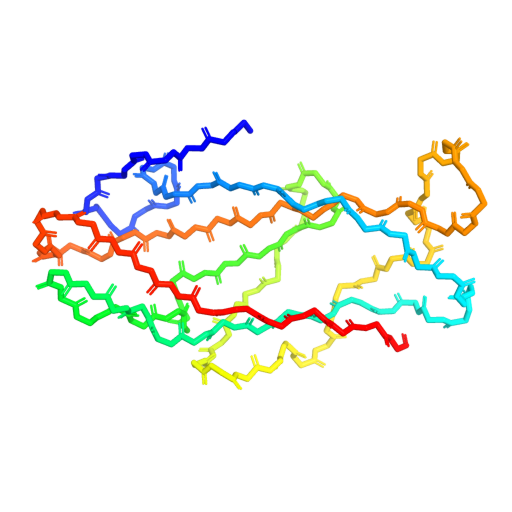ARG A 1 95 ? -0.576 4.596 5.620 1.00 98.31 95 ARG A C 1
ATOM 739 O O . ARG A 1 95 ? -1.289 4.318 4.659 1.00 98.31 95 ARG A O 1
ATOM 746 N N . MET A 1 96 ? -0.993 4.567 6.877 1.00 98.25 96 MET A N 1
ATOM 747 C CA . MET A 1 96 ? -2.337 4.190 7.280 1.00 98.25 96 MET A CA 1
ATOM 748 C C . MET A 1 96 ? -2.884 5.194 8.27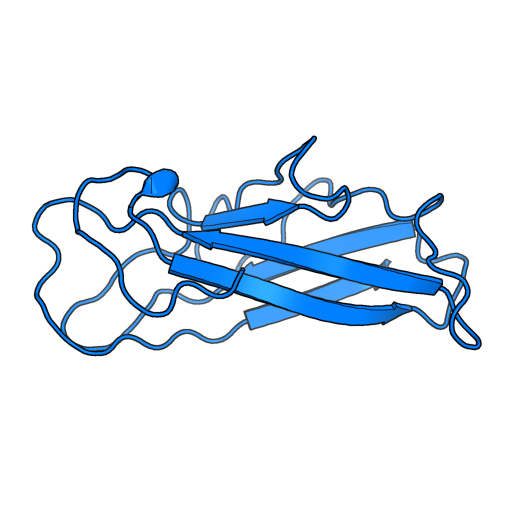9 1.00 98.25 96 MET A C 1
ATOM 750 O O . MET A 1 96 ? -2.249 5.440 9.301 1.00 98.25 96 MET A O 1
ATOM 754 N N . LYS A 1 97 ? -4.085 5.718 8.044 1.00 97.69 97 LYS A N 1
ATOM 755 C CA . LYS A 1 97 ? -4.843 6.435 9.073 1.00 97.69 97 LYS A CA 1
ATOM 756 C C . LYS A 1 97 ? -5.590 5.430 9.951 1.00 97.69 97 LYS A C 1
ATOM 758 O O . LYS A 1 97 ? -6.205 4.493 9.452 1.00 97.69 97 LYS A O 1
ATOM 763 N N . VAL A 1 98 ? -5.538 5.620 11.267 1.00 97.75 98 VAL A N 1
ATOM 764 C CA . VAL A 1 98 ? -6.239 4.744 12.217 1.00 97.75 98 VAL A CA 1
ATOM 765 C C . VAL A 1 98 ? -7.614 5.346 12.523 1.00 97.75 98 VAL A C 1
ATOM 767 O O . VAL A 1 98 ? -7.658 6.466 13.049 1.00 97.75 98 VAL A O 1
ATOM 770 N N . PRO A 1 99 ? -8.731 4.654 12.222 1.00 97.94 99 PRO A N 1
ATOM 771 C CA . PRO A 1 99 ? -10.072 5.186 12.445 1.00 97.94 99 PRO A CA 1
ATOM 772 C C . PRO A 1 99 ? -10.325 5.556 13.905 1.00 97.94 99 PRO A C 1
ATOM 774 O O . PRO A 1 99 ? -9.835 4.895 14.827 1.00 97.94 99 PRO A O 1
ATOM 777 N N . ARG A 1 100 ? -11.128 6.598 14.131 1.00 97.81 100 ARG A N 1
ATOM 778 C CA . ARG A 1 100 ? -11.532 7.011 15.484 1.00 97.81 100 ARG A CA 1
ATOM 779 C C . ARG A 1 100 ? -12.270 5.880 16.200 1.00 97.81 100 ARG A C 1
ATOM 781 O O . ARG A 1 100 ? -13.060 5.168 15.594 1.00 97.81 100 ARG A O 1
ATOM 788 N N . GLY A 1 101 ? -12.018 5.736 17.499 1.00 96.25 101 GLY A N 1
ATOM 789 C CA . GLY A 1 101 ? -12.630 4.684 18.321 1.00 96.25 101 GLY A CA 1
ATOM 790 C C . GLY A 1 101 ? -11.951 3.314 18.223 1.00 96.25 101 GLY A C 1
ATOM 791 O O . GLY A 1 101 ? -12.342 2.402 18.946 1.00 96.25 101 GLY A O 1
ATOM 792 N N . THR A 1 102 ? -10.915 3.167 17.391 1.00 97.44 102 THR A N 1
ATOM 793 C CA . THR A 1 102 ? -10.066 1.968 17.381 1.00 97.44 102 THR A CA 1
ATOM 794 C C . THR A 1 102 ? -9.445 1.737 18.763 1.00 97.44 102 THR A C 1
ATOM 796 O O . THR A 1 102 ? -8.903 2.665 19.367 1.00 97.44 102 THR A O 1
ATOM 799 N N . LEU A 1 103 ? -9.517 0.500 19.263 1.00 97.56 103 LEU A N 1
ATOM 800 C CA . LEU A 1 103 ? -8.983 0.127 20.574 1.00 97.56 103 LEU A CA 1
ATOM 801 C C . LEU A 1 103 ? -7.452 0.220 20.602 1.00 97.56 103 LEU A C 1
ATOM 803 O O . LEU A 1 103 ? -6.774 -0.060 19.613 1.00 97.56 103 LEU A O 1
ATOM 807 N N . ALA A 1 104 ? -6.887 0.572 21.754 1.00 96.56 104 ALA A N 1
ATOM 808 C CA . ALA A 1 104 ? -5.444 0.497 21.940 1.00 96.56 104 ALA A CA 1
ATOM 809 C C . ALA A 1 104 ? -4.982 -0.970 21.919 1.00 96.56 104 ALA A C 1
ATOM 811 O O . ALA A 1 104 ? -5.595 -1.829 22.551 1.00 96.56 104 ALA A O 1
ATOM 812 N N . GLY A 1 105 ? -3.889 -1.253 21.214 1.00 96.31 105 GLY A N 1
ATOM 813 C CA . GLY A 1 105 ? -3.317 -2.593 21.152 1.00 96.31 105 GLY A CA 1
ATOM 814 C C . GLY A 1 105 ? -2.363 -2.775 19.981 1.00 96.31 105 GLY A C 1
ATOM 815 O O . GLY A 1 105 ? -2.031 -1.822 19.277 1.00 96.31 105 GLY A O 1
ATOM 816 N N . ASN A 1 106 ? -1.928 -4.018 19.795 1.00 96.81 106 ASN A N 1
ATOM 817 C CA . ASN A 1 106 ? -1.106 -4.415 18.659 1.00 96.81 106 ASN A CA 1
ATOM 818 C C . ASN A 1 106 ? -2.002 -4.826 17.494 1.00 96.81 106 ASN A C 1
ATOM 820 O O . ASN A 1 106 ? -3.055 -5.433 17.706 1.00 96.81 106 ASN A O 1
ATOM 824 N N . TYR A 1 107 ? -1.550 -4.513 16.283 1.00 97.62 107 TYR A N 1
ATOM 825 C CA . TYR A 1 107 ? -2.248 -4.828 15.047 1.00 97.62 107 TYR A CA 1
ATOM 826 C C . TYR A 1 107 ? -1.278 -5.422 14.031 1.00 97.62 107 TYR A C 1
ATOM 828 O O . TYR A 1 107 ? -0.106 -5.045 13.990 1.00 97.62 107 TYR A O 1
ATOM 836 N N . VAL A 1 108 ? -1.776 -6.346 13.216 1.00 97.38 108 VAL A N 1
ATOM 837 C CA . VAL A 1 108 ? -1.024 -7.005 12.146 1.00 97.38 108 VAL A CA 1
ATOM 838 C C . VAL A 1 108 ? -1.904 -7.154 10.907 1.00 97.38 108 VAL A C 1
ATOM 840 O O . VAL A 1 108 ? -3.116 -7.349 11.012 1.00 97.38 108 VAL A O 1
ATOM 843 N N . SER A 1 109 ? -1.286 -7.059 9.736 1.00 97.56 109 SER A N 1
ATOM 844 C CA . SER A 1 109 ? -1.899 -7.311 8.433 1.00 97.56 109 SER A CA 1
ATOM 845 C C . SER A 1 109 ? -0.867 -7.978 7.520 1.00 97.56 109 SER A C 1
ATOM 847 O O . SER A 1 109 ? 0.341 -7.826 7.732 1.00 97.56 109 SER A O 1
ATOM 849 N N . ASN A 1 110 ? -1.340 -8.719 6.520 1.00 98.25 110 ASN A N 1
ATOM 850 C CA . ASN A 1 110 ? -0.498 -9.220 5.440 1.00 98.25 110 ASN A CA 1
ATOM 851 C C . ASN A 1 110 ? -0.543 -8.254 4.257 1.00 98.25 110 ASN A C 1
ATOM 853 O O . ASN A 1 110 ? -1.496 -7.494 4.082 1.00 98.25 110 ASN A O 1
ATOM 857 N N . TYR A 1 111 ? 0.485 -8.314 3.419 1.00 98.25 111 TYR A N 1
ATOM 858 C CA . TYR A 1 111 ? 0.599 -7.476 2.236 1.00 98.25 111 TYR A CA 1
ATOM 859 C C . TYR A 1 111 ? 1.002 -8.301 1.016 1.00 98.25 111 TYR A C 1
ATOM 861 O O . TYR A 1 111 ? 1.618 -9.360 1.137 1.00 98.25 111 TYR A O 1
ATOM 869 N N . GLY A 1 112 ? 0.672 -7.783 -0.163 1.00 98.25 112 GLY A N 1
ATOM 870 C CA . GLY A 1 112 ? 1.183 -8.255 -1.443 1.00 98.25 112 GLY A CA 1
ATOM 871 C C . GLY A 1 112 ? 1.746 -7.088 -2.240 1.00 98.25 112 GLY A C 1
ATOM 872 O O . GLY A 1 112 ? 1.180 -5.996 -2.220 1.00 98.25 112 GLY A O 1
ATOM 873 N N . ILE A 1 113 ? 2.851 -7.333 -2.940 1.00 97.88 113 ILE A N 1
ATOM 874 C CA . ILE A 1 113 ? 3.452 -6.408 -3.906 1.00 97.88 113 ILE A CA 1
ATOM 875 C C . ILE A 1 113 ? 3.473 -7.136 -5.247 1.00 97.88 113 ILE A C 1
ATOM 877 O O . ILE A 1 113 ? 3.812 -8.318 -5.289 1.00 97.88 113 ILE A O 1
ATOM 881 N N . LEU A 1 114 ? 3.056 -6.451 -6.304 1.00 97.19 114 LEU A N 1
ATOM 882 C CA . LEU A 1 114 ? 3.048 -6.945 -7.676 1.00 97.19 114 LEU A CA 1
ATOM 883 C C . LEU A 1 114 ? 3.642 -5.868 -8.583 1.00 97.19 114 LEU A C 1
ATOM 885 O O . LEU A 1 114 ? 3.340 -4.687 -8.404 1.00 97.19 114 LEU A O 1
ATOM 889 N N . THR A 1 115 ? 4.463 -6.286 -9.537 1.00 96.62 115 THR A N 1
ATOM 890 C CA . THR A 1 115 ? 4.972 -5.449 -10.622 1.00 96.62 115 THR A CA 1
ATOM 891 C C . THR A 1 115 ? 4.594 -6.075 -11.961 1.00 96.62 115 THR A C 1
ATOM 893 O O . THR A 1 115 ? 4.550 -7.302 -12.062 1.00 96.62 115 THR A O 1
ATOM 896 N N . ASP A 1 116 ? 4.231 -5.238 -12.934 1.00 93.12 116 ASP A N 1
ATOM 897 C CA . ASP A 1 116 ? 3.742 -5.627 -14.265 1.00 93.12 116 ASP A CA 1
ATOM 898 C C . ASP A 1 116 ? 4.017 -4.568 -15.346 1.00 93.12 116 ASP A C 1
ATOM 900 O O . ASP A 1 116 ? 4.330 -3.395 -15.008 1.00 93.12 116 ASP A O 1
#

Foldseek 3Di:
DFDPAADQPQDQVRWGKDKDKDFAQDLVQFFKKKAKAFKDKPDTHWQAPFKWKDQPVPPDIQGHHGHGDIGDPGDGCNPAAPPPDHGRITMMMMTGRRHHPDDDTDMDMDMDMDTD

Radius of gyration: 14.59 Å; chains: 1; bounding box: 35×23×41 Å

pLDDT: mean 95.4, std 4.82, range [61.78, 98.62]

Secondary structure (DSSP, 8-state):
--B----SSS-GGGSEEEEEEEEE--TT--EEEEEEPPBEESS-B-STTTEEEESSTTSS-EE--STT---SS-EE-TT----SSSSEEEEEEEEEPPPTTPPSS-EE--EEEEE-